Protein AF-A0A8C5NWD1-F1 (afdb_monomer)

Nearest PDB structures (foldseek):
  6z9u-assembly1_D  TM=9.602E-01  e=9.120E-19  Homo sapiens
  8hmz-assembly1_D  TM=9.734E-01  e=2.156E-18  Homo sapiens
  2gw6-assembly1_B  TM=8.813E-01  e=3.128E-16  Homo sapiens
  7zrz-assembly1_DP1  TM=9.410E-01  e=2.171E-14  Homo sapiens

Secondary structure (DSSP, 8-state):
---PPP------------GGGHHHHH-HHHHHHHHT--S-HHHHHHHHHHHHIIIIIS--SEEEEEEEGGGTEEEEEEESSTTSPPEEEEEEETT----HHHHHHHHHHHHHHH--SSS----EEEEEPTTS-EEE-

Radius of gyration: 18.84 Å; Cα contacts (8 Å, |Δi|>4): 189; chains: 1; bounding box: 66×31×55 Å

Solvent-accessible surface area (backbone atoms only — not comparable to full-atom values): 8343 Å² total; per-residue (Å²): 137,83,85,84,84,82,88,86,86,82,85,78,90,69,81,77,78,54,85,87,54,50,62,54,81,67,32,69,69,47,52,56,51,56,71,47,62,32,87,42,71,66,42,41,53,46,35,44,54,48,49,48,43,40,48,71,73,66,52,31,67,44,79,44,81,43,59,37,56,95,73,43,36,47,36,39,40,26,24,61,50,88,91,55,71,77,44,41,36,38,49,37,51,70,86,60,84,84,45,74,67,55,52,52,52,48,50,56,47,50,40,63,74,70,70,42,91,83,59,82,91,73,65,36,39,34,34,33,42,97,87,70,50,74,48,77,88

pLDDT: mean 81.0, std 17.09, range [35.69, 95.56]

InterPro domains:
  IPR011856 tRNA endonuclease-like domain superfamily [G3DSA:3.40.1350.10] (26-136)
  IPR018593 tRNA-splicing endonuclease subunit Sen15 [PF09631] (49-135)
  IPR036167 tRNA intron endonuclease, catalytic domain-like superfamily [SSF53032] (21-135)

Sequence (137 aa):
RGSEPGGVRGGGHAHTWAPEDVWMGTHPKYLEMMELDIGDATQVYIAFLVYLDLMESKSWHEVNCVGIPELQLICLVGTEIEGEGLQTVVPTPVSASLSHNRIREILKASRKLLGDPDSPMSFTLAIVESDSTIVTS

Foldseek 3Di:
DDDDDDDDDDDDPPVPDDPVCVVLVVPPQLVVLVVLVLVDNVQSVLVVLVVCCLCPVLNAPDWDWHHDNVLSHIWIWGGRDPPDQIAIEGRDEPPDDDDPVNLVVVLVVVCVVSVDPPDPRDHWYFYQYPVRDTDID

Structure (mmCIF, N/CA/C/O backbone):
data_AF-A0A8C5NWD1-F1
#
_entry.id   AF-A0A8C5NWD1-F1
#
loop_
_atom_site.group_PDB
_atom_site.id
_atom_site.type_symbol
_atom_site.label_atom_id
_atom_site.label_alt_id
_atom_site.label_comp_id
_atom_site.label_asym_id
_atom_site.label_entity_id
_atom_site.label_seq_id
_atom_site.pdbx_PDB_ins_code
_atom_site.Cartn_x
_atom_site.Cartn_y
_atom_site.Cartn_z
_atom_site.occupancy
_atom_site.B_iso_or_equiv
_atom_site.auth_seq_id
_atom_site.auth_comp_id
_atom_site.auth_asym_id
_atom_site.auth_atom_id
_atom_site.pdbx_PDB_model_num
ATOM 1 N N . ARG A 1 1 ? 47.512 15.463 -37.722 1.00 43.28 1 ARG A N 1
ATOM 2 C CA . ARG A 1 1 ? 46.563 14.379 -38.081 1.00 43.28 1 ARG A CA 1
ATOM 3 C C . ARG A 1 1 ? 46.046 13.786 -36.776 1.00 43.28 1 ARG A C 1
ATOM 5 O O . ARG A 1 1 ? 46.885 13.478 -35.945 1.00 43.28 1 ARG A O 1
ATOM 12 N N . GLY A 1 2 ? 44.720 13.678 -36.631 1.00 37.94 2 GLY A N 1
ATOM 13 C CA . GLY A 1 2 ? 43.989 13.326 -35.400 1.00 37.94 2 GLY A CA 1
ATOM 14 C C . GLY A 1 2 ? 43.475 14.608 -34.740 1.00 37.94 2 GLY A C 1
ATOM 15 O O . GLY A 1 2 ? 44.288 15.311 -34.166 1.00 37.94 2 GLY A O 1
ATOM 16 N N . SER A 1 3 ? 42.254 15.122 -34.927 1.00 36.50 3 SER A N 1
ATOM 17 C CA . SER A 1 3 ? 40.912 14.553 -35.166 1.00 36.50 3 SER A CA 1
ATOM 18 C C . SER A 1 3 ? 40.367 13.765 -33.975 1.00 36.50 3 SER A C 1
ATOM 20 O O . SER A 1 3 ? 40.295 12.544 -34.028 1.00 36.50 3 SER A O 1
ATOM 22 N N . GLU A 1 4 ? 39.946 14.483 -32.935 1.00 42.28 4 GLU A N 1
ATOM 23 C CA . GLU A 1 4 ? 38.928 14.022 -31.986 1.00 42.28 4 GLU A CA 1
ATOM 24 C C . GLU A 1 4 ? 37.571 14.599 -32.419 1.00 42.28 4 GLU A C 1
ATOM 26 O O . GLU A 1 4 ? 37.462 15.819 -32.584 1.00 42.28 4 GLU A O 1
ATOM 31 N N . PRO A 1 5 ? 36.530 13.779 -32.638 1.00 51.22 5 PRO A N 1
ATOM 32 C CA . PRO A 1 5 ? 35.169 14.271 -32.708 1.00 51.22 5 PRO A CA 1
ATOM 33 C C . PRO A 1 5 ? 34.531 14.206 -31.319 1.00 51.22 5 PRO A C 1
ATOM 35 O O . PRO A 1 5 ? 34.573 13.188 -30.629 1.00 51.22 5 PRO A O 1
ATOM 38 N N . GLY A 1 6 ? 33.917 15.317 -30.931 1.00 40.69 6 GLY A N 1
ATOM 39 C CA . GLY A 1 6 ? 33.039 15.369 -29.779 1.00 40.69 6 GLY A CA 1
ATOM 40 C C . 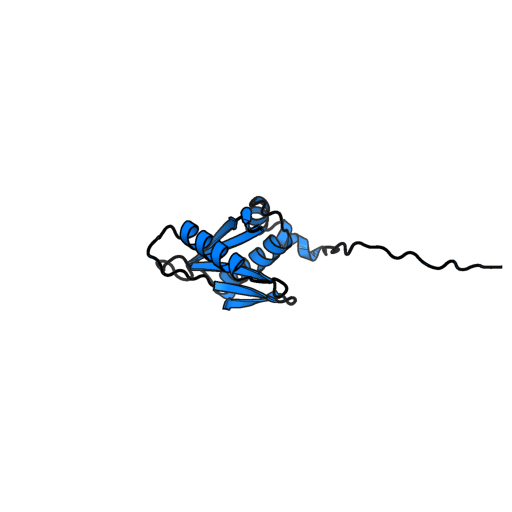GLY A 1 6 ? 31.696 14.678 -30.022 1.00 40.69 6 GLY A C 1
ATOM 41 O O . GLY A 1 6 ? 31.230 14.558 -31.153 1.00 40.69 6 GLY A O 1
ATOM 42 N N . GLY A 1 7 ? 31.065 14.340 -28.897 1.00 43.72 7 GLY A N 1
ATOM 43 C CA . GLY A 1 7 ? 29.620 14.363 -28.696 1.00 43.72 7 GLY A CA 1
ATOM 44 C C . GLY A 1 7 ? 28.830 13.147 -29.168 1.00 43.72 7 GLY A C 1
ATOM 45 O O . GLY A 1 7 ? 28.539 13.034 -30.348 1.00 43.72 7 GLY A O 1
ATOM 46 N N . VAL A 1 8 ? 28.293 12.380 -28.212 1.00 42.72 8 VAL A N 1
ATOM 47 C CA . VAL A 1 8 ? 26.863 12.033 -28.219 1.00 42.72 8 VAL A CA 1
ATOM 48 C C . VAL A 1 8 ? 26.308 12.058 -26.797 1.00 42.72 8 VAL A C 1
ATOM 50 O O . VAL A 1 8 ? 26.866 11.506 -25.855 1.00 42.72 8 VAL A O 1
ATOM 53 N N . ARG A 1 9 ? 25.194 12.772 -26.677 1.00 50.50 9 ARG A N 1
ATOM 54 C CA . ARG A 1 9 ? 24.318 12.927 -25.523 1.00 50.50 9 ARG A CA 1
ATOM 55 C C . ARG A 1 9 ? 23.120 12.009 -25.781 1.00 50.50 9 ARG A C 1
ATOM 57 O O . ARG A 1 9 ? 22.555 12.067 -26.868 1.00 50.50 9 ARG A O 1
ATOM 64 N N . GLY A 1 10 ? 22.736 11.201 -24.800 1.00 35.69 10 GLY A N 1
ATOM 65 C CA . GLY A 1 10 ? 21.569 10.308 -24.838 1.00 35.69 10 GLY A CA 1
ATOM 66 C C . GLY A 1 10 ? 21.858 9.121 -23.922 1.00 35.69 10 GLY A C 1
ATOM 67 O O . GLY A 1 10 ? 22.883 8.483 -24.082 1.00 35.69 10 GLY A O 1
ATOM 68 N N . GLY A 1 11 ? 21.108 8.838 -22.867 1.00 40.00 11 GLY A N 1
ATOM 69 C CA . GLY A 1 11 ? 19.662 8.923 -22.723 1.00 40.00 11 GLY A CA 1
ATOM 70 C C . GLY A 1 11 ? 19.215 7.515 -22.337 1.00 40.00 11 GLY A C 1
ATOM 71 O O . GLY A 1 11 ? 19.432 6.587 -23.106 1.00 40.00 11 GLY A O 1
ATOM 72 N N . GLY A 1 12 ? 18.655 7.366 -21.138 1.00 36.75 12 GLY A N 1
ATOM 73 C CA . GLY A 1 12 ? 18.236 6.079 -20.586 1.00 36.75 12 GLY A CA 1
ATOM 74 C C . GLY A 1 12 ? 19.018 5.735 -19.327 1.00 36.75 12 GLY A C 1
ATOM 75 O O . GLY A 1 12 ? 20.031 5.047 -19.382 1.00 36.75 12 GLY A O 1
ATOM 76 N N . HIS A 1 13 ? 18.537 6.228 -18.189 1.00 41.06 13 HIS A N 1
ATOM 77 C CA . HIS A 1 13 ? 18.897 5.713 -16.874 1.00 41.06 13 HIS A CA 1
ATOM 78 C C . HIS A 1 13 ? 18.297 4.299 -16.787 1.00 41.06 13 HIS A C 1
ATOM 80 O O . HIS A 1 13 ? 17.208 4.096 -16.259 1.00 41.06 13 HIS A O 1
ATOM 86 N N . ALA A 1 14 ? 18.947 3.332 -17.435 1.00 42.59 14 ALA A N 1
ATOM 87 C CA . ALA A 1 14 ? 18.714 1.934 -17.143 1.00 42.59 14 ALA A CA 1
ATOM 88 C C . ALA A 1 14 ? 19.232 1.753 -15.720 1.00 42.59 14 ALA A C 1
ATOM 90 O O . ALA A 1 14 ? 20.439 1.812 -15.487 1.00 42.59 14 ALA A O 1
ATOM 91 N N . HIS A 1 15 ? 18.316 1.645 -14.761 1.00 45.44 15 HIS A N 1
ATOM 92 C CA . HIS A 1 15 ? 18.650 1.135 -13.444 1.00 45.44 15 HIS A CA 1
ATOM 93 C C . HIS A 1 15 ? 19.277 -0.241 -13.688 1.00 45.44 15 HIS A C 1
ATOM 95 O O . HIS A 1 15 ? 18.585 -1.185 -14.057 1.00 45.44 15 HIS A O 1
ATOM 101 N N . THR A 1 16 ? 20.602 -0.329 -13.624 1.00 43.75 16 THR A N 1
ATOM 102 C CA . THR A 1 16 ? 21.328 -1.590 -13.753 1.00 43.75 16 THR A CA 1
ATOM 103 C C . THR A 1 16 ?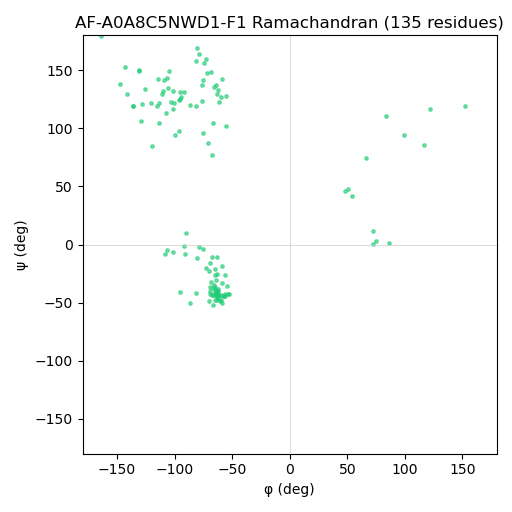 21.134 -2.315 -12.432 1.00 43.75 16 THR A C 1
ATOM 105 O O . THR A 1 16 ? 21.801 -1.987 -11.455 1.00 43.75 16 THR A O 1
ATOM 108 N N . TRP A 1 17 ? 20.152 -3.213 -12.383 1.00 52.81 17 TRP A N 1
ATOM 109 C CA . TRP A 1 17 ? 19.838 -4.004 -11.194 1.00 52.81 17 TRP A CA 1
ATOM 110 C C . TRP A 1 17 ? 21.049 -4.881 -10.874 1.00 52.81 17 TRP A C 1
ATOM 112 O O . TRP A 1 17 ? 21.615 -5.521 -11.770 1.00 52.81 17 TRP A O 1
ATOM 122 N N . ALA A 1 18 ? 21.504 -4.847 -9.626 1.00 47.75 18 ALA A N 1
ATOM 123 C CA . ALA A 1 18 ? 22.668 -5.601 -9.197 1.00 47.75 18 ALA A CA 1
ATOM 124 C C . ALA A 1 18 ? 22.264 -7.063 -8.908 1.00 47.75 18 ALA A C 1
ATOM 126 O O . ALA A 1 18 ? 21.101 -7.348 -8.632 1.00 47.75 18 ALA A O 1
ATOM 127 N N . PRO A 1 19 ? 23.199 -8.031 -8.939 1.00 46.97 19 PRO A N 1
ATOM 128 C CA . PRO A 1 19 ? 22.917 -9.436 -8.605 1.00 46.97 19 PRO A CA 1
ATOM 129 C C . PRO A 1 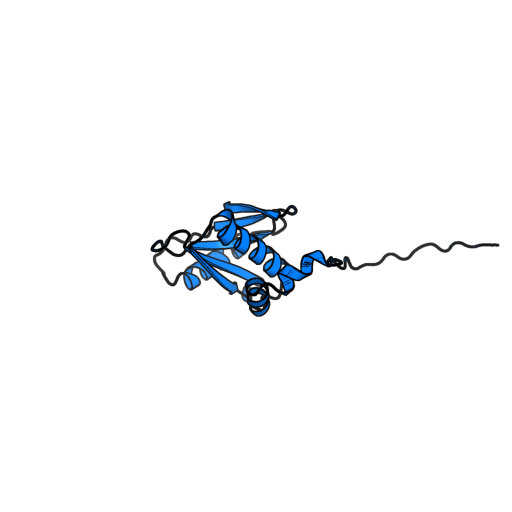19 ? 22.364 -9.651 -7.183 1.00 46.97 19 PRO A C 1
ATOM 131 O O . PRO A 1 19 ? 21.776 -10.687 -6.888 1.00 46.97 19 PRO A O 1
ATOM 134 N N . GLU A 1 20 ? 22.544 -8.669 -6.307 1.00 51.09 20 GLU A N 1
ATOM 135 C CA . GLU A 1 20 ? 21.982 -8.600 -4.960 1.00 51.09 20 GLU A CA 1
ATOM 136 C C . GLU A 1 20 ? 20.506 -8.154 -4.923 1.00 51.09 20 GLU A C 1
ATOM 138 O O . GLU A 1 20 ? 19.909 -8.217 -3.862 1.00 51.09 20 GLU A O 1
ATOM 143 N N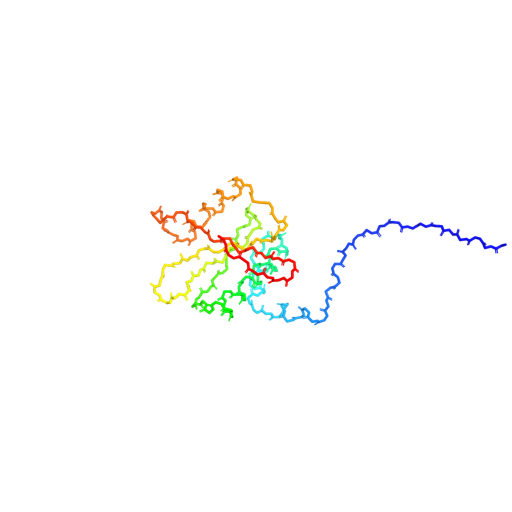 . ASP A 1 21 ? 19.874 -7.836 -6.061 1.00 56.84 21 ASP A N 1
ATOM 144 C CA . ASP A 1 21 ? 18.422 -7.593 -6.198 1.00 56.84 21 ASP A CA 1
ATOM 145 C C . ASP A 1 21 ? 17.628 -8.865 -6.578 1.00 56.84 21 ASP A C 1
ATOM 147 O O . ASP A 1 21 ? 16.401 -8.846 -6.704 1.00 56.84 21 ASP A O 1
ATOM 151 N N . VAL A 1 22 ? 18.311 -10.007 -6.755 1.00 66.25 22 VAL A N 1
ATOM 152 C CA . VAL A 1 22 ? 17.686 -11.287 -7.153 1.00 66.25 22 VAL A CA 1
ATOM 153 C C . VAL A 1 22 ? 16.709 -11.800 -6.094 1.00 66.25 22 VAL A C 1
ATOM 155 O O . VAL A 1 22 ? 15.717 -12.438 -6.441 1.00 66.25 22 VAL A O 1
ATOM 158 N N . TRP A 1 23 ? 16.942 -11.500 -4.812 1.00 77.50 23 TRP A N 1
ATOM 159 C CA . TRP A 1 23 ? 16.072 -11.981 -3.735 1.00 77.50 23 TRP A CA 1
ATOM 160 C C . TRP A 1 23 ? 14.650 -11.426 -3.864 1.00 77.50 23 TRP A C 1
ATOM 162 O O . TRP A 1 23 ? 13.705 -12.200 -3.714 1.00 77.50 23 TRP A O 1
ATOM 172 N N . MET A 1 24 ? 14.482 -10.148 -4.238 1.00 81.06 24 MET A N 1
ATOM 173 C CA . MET A 1 24 ? 13.160 -9.540 -4.443 1.00 81.06 24 MET A CA 1
ATOM 174 C C . MET A 1 24 ? 12.424 -10.225 -5.589 1.00 81.06 24 MET A C 1
ATOM 176 O O . MET A 1 24 ? 11.296 -10.672 -5.417 1.00 81.06 24 MET A O 1
ATOM 180 N N . GLY A 1 25 ? 13.104 -10.425 -6.722 1.00 77.50 25 GLY A N 1
ATOM 181 C CA . GLY A 1 25 ? 12.551 -11.127 -7.886 1.00 77.50 25 GLY A CA 1
ATOM 182 C C . GLY A 1 25 ? 12.204 -12.602 -7.639 1.00 77.50 25 GLY A C 1
ATOM 183 O O . GLY A 1 25 ? 11.543 -13.219 -8.469 1.00 77.50 25 GLY A O 1
ATOM 184 N N . THR A 1 26 ? 12.627 -13.171 -6.508 1.00 85.75 26 THR A N 1
ATOM 185 C CA . THR A 1 26 ? 12.250 -14.524 -6.063 1.00 85.75 26 THR A CA 1
ATOM 186 C C . THR A 1 26 ? 11.302 -14.531 -4.865 1.00 85.75 26 THR A C 1
ATOM 188 O O . THR A 1 26 ? 10.811 -15.593 -4.483 1.00 85.75 26 THR A O 1
ATOM 191 N N . HIS A 1 27 ? 11.042 -13.372 -4.254 1.00 88.81 27 HIS A N 1
ATOM 192 C CA . HIS A 1 27 ? 10.231 -13.284 -3.052 1.00 88.81 27 HIS A CA 1
ATOM 193 C C . HIS A 1 27 ? 8.744 -13.442 -3.413 1.00 88.81 27 HIS A C 1
ATOM 195 O O . HIS A 1 27 ? 8.226 -12.636 -4.192 1.00 88.81 27 HIS A O 1
ATOM 201 N N . PRO A 1 28 ? 8.010 -14.411 -2.824 1.00 90.69 28 PRO A N 1
ATOM 202 C CA . PRO A 1 28 ? 6.623 -14.693 -3.203 1.00 90.69 28 PRO A CA 1
ATOM 203 C C . PRO A 1 28 ? 5.717 -13.461 -3.151 1.00 90.69 28 PRO A C 1
ATOM 205 O O . PRO A 1 28 ? 4.960 -13.210 -4.081 1.00 90.69 28 PRO A O 1
ATOM 208 N N . LYS A 1 29 ? 5.857 -12.638 -2.102 1.00 91.81 29 LYS A N 1
ATOM 209 C CA . LYS A 1 29 ? 5.054 -11.418 -1.949 1.00 91.81 29 LYS A CA 1
ATOM 210 C C . LYS A 1 29 ? 5.386 -10.334 -2.984 1.00 91.81 29 LYS A C 1
ATOM 212 O O . LYS A 1 29 ? 4.496 -9.598 -3.389 1.00 91.81 29 LYS A O 1
ATOM 217 N N . TYR A 1 30 ? 6.641 -10.241 -3.431 1.00 91.44 30 TYR A N 1
ATOM 218 C CA . TYR A 1 30 ? 7.023 -9.277 -4.467 1.00 91.44 30 TYR A CA 1
ATOM 219 C C . TYR A 1 30 ? 6.414 -9.672 -5.816 1.00 91.44 30 TYR A C 1
ATOM 221 O O . TYR A 1 30 ? 5.856 -8.831 -6.514 1.00 91.44 30 TYR A O 1
ATOM 229 N N . LEU A 1 31 ? 6.445 -10.970 -6.142 1.00 91.44 31 LEU A N 1
ATOM 230 C CA . LEU A 1 31 ? 5.802 -11.512 -7.340 1.00 91.44 31 LEU A CA 1
ATOM 231 C C . LEU A 1 31 ? 4.281 -11.314 -7.309 1.00 91.44 31 LEU A C 1
ATOM 233 O O . LEU A 1 31 ? 3.721 -10.832 -8.287 1.00 91.44 31 LEU A O 1
ATOM 237 N N . GLU A 1 32 ? 3.631 -11.582 -6.174 1.00 92.25 32 GLU A N 1
ATOM 238 C CA . GLU A 1 32 ? 2.199 -11.310 -5.980 1.00 92.25 32 GLU A CA 1
ATOM 239 C C . GLU A 1 32 ? 1.867 -9.828 -6.233 1.00 92.25 32 GLU A C 1
ATOM 241 O O . GLU A 1 32 ? 0.914 -9.515 -6.941 1.00 92.25 32 GLU A O 1
ATOM 246 N N . MET A 1 33 ? 2.683 -8.898 -5.721 1.00 92.56 33 MET A N 1
ATOM 247 C CA . MET A 1 33 ? 2.499 -7.465 -5.976 1.00 92.56 33 MET A CA 1
ATOM 248 C C . MET A 1 33 ? 2.714 -7.082 -7.446 1.00 92.56 33 MET A C 1
ATOM 250 O O . MET A 1 33 ? 2.031 -6.187 -7.942 1.00 92.56 33 MET A O 1
ATOM 254 N N . MET A 1 34 ? 3.636 -7.741 -8.154 1.00 90.25 34 MET A N 1
ATOM 255 C CA . MET A 1 34 ? 3.812 -7.550 -9.598 1.00 90.25 34 MET A CA 1
ATOM 256 C C . MET A 1 34 ? 2.588 -8.021 -10.393 1.00 90.25 34 MET A C 1
ATOM 258 O O . MET A 1 34 ? 2.218 -7.380 -11.376 1.00 90.25 34 MET A O 1
ATOM 262 N N . GLU A 1 35 ? 1.940 -9.106 -9.964 1.00 90.94 35 GLU A N 1
ATOM 263 C CA . GLU A 1 35 ? 0.741 -9.661 -10.607 1.00 90.94 35 GLU A CA 1
ATOM 264 C C . GLU A 1 35 ? -0.503 -8.769 -10.456 1.00 90.94 35 GLU A C 1
ATOM 266 O O . GLU A 1 35 ? -1.454 -8.916 -11.222 1.00 90.94 35 GLU A O 1
ATOM 271 N N . LEU A 1 36 ? -0.490 -7.799 -9.530 1.00 89.00 36 LEU A N 1
ATOM 272 C CA . LEU A 1 36 ? -1.557 -6.797 -9.389 1.00 89.00 36 LEU A CA 1
ATOM 273 C C . LEU A 1 36 ? -1.640 -5.818 -10.578 1.00 89.00 36 LEU A C 1
ATOM 275 O O . LEU A 1 36 ? -2.601 -5.053 -10.654 1.00 89.00 36 LEU A O 1
ATOM 279 N N . ASP A 1 37 ? -0.642 -5.820 -11.471 1.00 84.50 37 ASP A N 1
ATOM 280 C CA . ASP A 1 37 ? -0.603 -5.089 -12.749 1.00 84.50 37 ASP A CA 1
ATOM 281 C C . ASP A 1 37 ? -1.017 -3.605 -12.657 1.00 84.50 37 ASP A C 1
ATOM 283 O O . ASP A 1 37 ? -1.784 -3.068 -13.455 1.00 84.50 37 ASP A O 1
ATOM 287 N N . ILE A 1 38 ? -0.491 -2.899 -11.652 1.00 85.62 38 ILE A N 1
ATOM 288 C CA . ILE A 1 38 ? -0.788 -1.474 -11.421 1.00 85.62 38 ILE A CA 1
ATOM 289 C C . ILE A 1 38 ? -0.076 -0.516 -12.397 1.00 85.62 38 ILE A C 1
ATOM 291 O O . ILE A 1 38 ? -0.292 0.694 -12.340 1.00 85.62 38 ILE A O 1
ATOM 295 N N . GLY A 1 39 ? 0.785 -1.029 -13.280 1.00 79.81 39 GLY A N 1
ATOM 296 C CA . GLY A 1 39 ? 1.478 -0.249 -14.311 1.00 79.81 39 GLY A CA 1
ATOM 297 C C . GLY A 1 39 ? 2.641 0.636 -13.833 1.00 79.81 39 GLY A C 1
ATOM 298 O O . GLY A 1 39 ? 3.226 1.338 -14.657 1.00 79.81 39 GLY A O 1
ATOM 299 N N . ASP A 1 40 ? 3.006 0.604 -12.545 1.00 85.25 40 ASP A N 1
ATOM 300 C CA . ASP A 1 40 ? 4.168 1.316 -11.989 1.00 85.25 40 ASP A CA 1
ATOM 301 C C . ASP A 1 40 ? 5.053 0.371 -11.156 1.00 85.25 40 ASP A C 1
ATOM 303 O O . ASP A 1 40 ? 4.729 0.004 -10.025 1.00 85.25 40 ASP A O 1
ATOM 307 N N . ALA A 1 41 ? 6.209 -0.005 -11.711 1.00 87.06 41 ALA A N 1
ATOM 308 C CA . ALA A 1 41 ? 7.187 -0.861 -11.034 1.00 87.06 41 ALA A CA 1
ATOM 309 C C . ALA A 1 41 ? 7.799 -0.197 -9.787 1.00 87.06 41 ALA A C 1
ATOM 311 O O . ALA A 1 41 ? 8.189 -0.890 -8.847 1.00 87.06 41 ALA A O 1
ATOM 312 N N . THR A 1 42 ? 7.846 1.140 -9.749 1.00 88.38 42 THR A N 1
ATOM 313 C CA . THR A 1 42 ? 8.291 1.887 -8.565 1.00 88.38 42 THR A CA 1
ATOM 314 C C . THR A 1 42 ? 7.337 1.628 -7.414 1.00 88.38 42 THR A C 1
ATOM 316 O O . THR A 1 42 ? 7.771 1.365 -6.302 1.00 88.38 42 THR A O 1
ATOM 319 N N . GLN A 1 43 ? 6.033 1.647 -7.674 1.00 89.81 43 GLN A N 1
ATOM 320 C CA . GLN A 1 43 ? 5.023 1.376 -6.656 1.00 89.81 43 GLN A CA 1
ATOM 321 C C . GLN A 1 43 ? 5.093 -0.053 -6.125 1.00 89.81 43 GLN A C 1
ATOM 323 O O . GLN A 1 43 ? 4.974 -0.238 -4.920 1.00 89.81 43 GLN A O 1
ATOM 328 N N . VAL A 1 44 ? 5.372 -1.044 -6.978 1.00 92.12 44 VAL A N 1
ATOM 329 C CA . VAL A 1 44 ? 5.623 -2.426 -6.529 1.00 92.12 44 VAL A CA 1
ATOM 330 C C . VAL A 1 44 ? 6.820 -2.483 -5.578 1.00 92.12 44 VAL A C 1
ATOM 332 O O . VAL A 1 44 ? 6.719 -3.048 -4.493 1.00 92.12 44 VAL A O 1
ATOM 335 N N . TYR A 1 45 ? 7.936 -1.849 -5.946 1.00 91.00 45 TYR A N 1
ATOM 336 C CA . TYR A 1 45 ? 9.126 -1.782 -5.096 1.00 91.00 45 TYR A CA 1
ATOM 337 C C . TYR A 1 45 ? 8.850 -1.082 -3.756 1.00 91.00 45 TYR A C 1
ATOM 339 O O . TYR A 1 45 ? 9.159 -1.616 -2.695 1.00 91.00 45 TYR A O 1
ATOM 347 N N . ILE A 1 46 ? 8.210 0.085 -3.795 1.00 93.44 46 ILE A N 1
ATOM 348 C CA . ILE A 1 46 ? 7.884 0.881 -2.608 1.00 93.44 46 ILE A CA 1
ATOM 349 C C . ILE A 1 46 ? 6.903 0.132 -1.696 1.00 93.44 46 ILE A C 1
ATOM 351 O O . ILE A 1 46 ? 7.111 0.085 -0.486 1.00 93.44 46 ILE A O 1
ATOM 355 N N . ALA A 1 47 ? 5.871 -0.503 -2.255 1.00 94.81 47 ALA A N 1
ATOM 356 C CA . ALA A 1 47 ? 4.933 -1.324 -1.495 1.00 94.81 47 ALA A CA 1
ATOM 357 C C . ALA A 1 47 ? 5.612 -2.526 -0.842 1.00 94.81 47 ALA A C 1
ATOM 359 O O . ALA A 1 47 ? 5.302 -2.856 0.302 1.00 94.81 47 ALA A O 1
ATOM 360 N N . PHE A 1 48 ? 6.566 -3.142 -1.534 1.00 94.44 48 PHE A N 1
ATOM 361 C CA . PHE A 1 48 ? 7.316 -4.261 -0.998 1.00 94.44 48 PHE A CA 1
ATOM 362 C C . PHE A 1 48 ? 8.207 -3.866 0.184 1.00 94.44 48 PHE A C 1
ATOM 364 O O . PHE A 1 48 ? 8.187 -4.550 1.204 1.00 94.44 48 PHE A O 1
ATOM 371 N N . LEU A 1 49 ? 8.912 -2.733 0.103 1.00 93.88 49 LEU A N 1
ATOM 372 C CA . LEU A 1 49 ? 9.689 -2.220 1.237 1.00 93.88 49 LEU A CA 1
ATOM 373 C C . LEU A 1 49 ? 8.804 -1.952 2.459 1.00 93.88 49 LEU A C 1
ATOM 375 O O . LEU A 1 49 ? 9.153 -2.341 3.572 1.00 93.88 49 LEU A O 1
ATOM 379 N N . VAL A 1 50 ? 7.633 -1.340 2.255 1.00 95.56 50 VAL A N 1
ATOM 380 C CA . VAL A 1 50 ? 6.684 -1.104 3.352 1.00 95.56 50 VAL A CA 1
ATOM 381 C C . VAL A 1 50 ? 6.156 -2.418 3.917 1.00 95.56 50 VAL A C 1
ATOM 383 O O . VAL A 1 50 ? 6.067 -2.552 5.130 1.00 95.56 50 VAL A O 1
ATOM 386 N N . TYR A 1 51 ? 5.853 -3.410 3.079 1.00 95.31 51 TYR A N 1
ATOM 387 C CA . TYR A 1 51 ? 5.449 -4.734 3.551 1.00 95.31 51 TYR A CA 1
ATOM 388 C C . TYR A 1 51 ? 6.505 -5.365 4.469 1.00 95.31 51 TYR A C 1
ATOM 390 O O . TYR A 1 51 ? 6.148 -5.882 5.527 1.00 95.31 51 TYR A O 1
ATOM 398 N N . LEU A 1 52 ? 7.790 -5.287 4.104 1.00 94.44 52 LEU A N 1
ATOM 399 C CA . LEU A 1 52 ? 8.874 -5.790 4.950 1.00 94.44 52 LEU A CA 1
ATOM 400 C C . LEU A 1 52 ? 8.957 -5.027 6.277 1.00 94.44 52 LEU A C 1
ATOM 402 O O . LEU A 1 52 ? 9.087 -5.656 7.318 1.00 94.44 52 LEU A O 1
ATOM 406 N N . ASP A 1 53 ? 8.798 -3.702 6.284 1.00 93.94 53 ASP A N 1
ATOM 407 C CA . ASP A 1 53 ? 8.746 -2.937 7.540 1.00 93.94 53 ASP A CA 1
ATOM 408 C C . ASP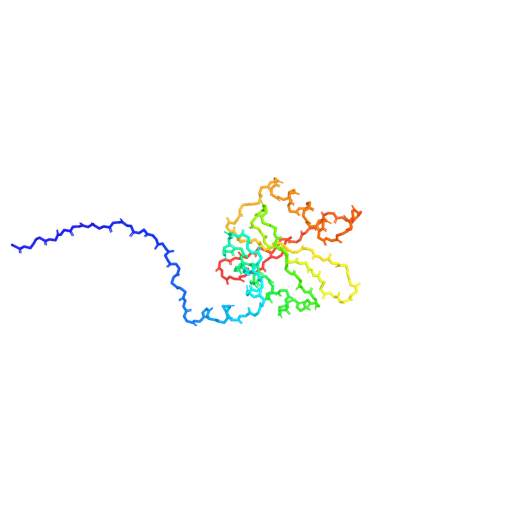 A 1 53 ? 7.564 -3.348 8.423 1.00 93.94 53 ASP A C 1
ATOM 410 O O . ASP A 1 53 ? 7.736 -3.572 9.620 1.00 93.94 53 ASP A O 1
ATOM 414 N N . LEU A 1 54 ? 6.370 -3.514 7.851 1.00 94.19 54 LEU A N 1
ATOM 415 C CA . LEU A 1 54 ? 5.199 -3.937 8.620 1.00 94.19 54 LEU A CA 1
ATOM 416 C C . LEU A 1 54 ? 5.398 -5.335 9.223 1.00 94.19 54 LEU A C 1
ATOM 418 O O . LEU A 1 54 ? 5.131 -5.531 10.407 1.00 94.19 54 LEU A O 1
ATOM 422 N N . MET A 1 55 ? 5.894 -6.292 8.437 1.00 93.56 55 MET A N 1
ATOM 423 C CA . MET A 1 55 ? 6.022 -7.687 8.867 1.00 93.56 55 MET A CA 1
ATOM 424 C C . MET A 1 55 ? 7.266 -7.958 9.721 1.00 93.56 55 MET A C 1
ATOM 426 O O . MET A 1 55 ? 7.179 -8.698 10.695 1.00 93.56 55 MET A O 1
ATOM 430 N N . GLU A 1 56 ? 8.423 -7.391 9.3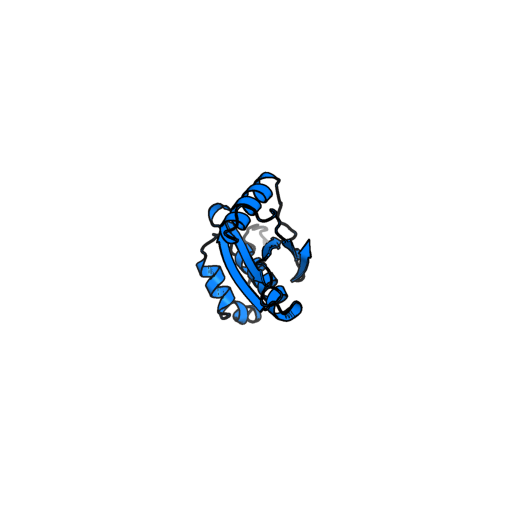80 1.00 92.31 56 GLU A N 1
ATOM 431 C CA . GLU A 1 56 ? 9.703 -7.713 10.029 1.00 92.31 56 GLU A CA 1
ATOM 432 C C . GLU A 1 56 ? 10.060 -6.731 11.148 1.00 92.31 56 GLU A C 1
ATOM 434 O O . GLU A 1 56 ? 10.530 -7.147 12.205 1.00 92.31 56 GLU A O 1
ATOM 439 N N . SER A 1 57 ? 9.830 -5.432 10.939 1.00 90.12 57 SER A N 1
ATOM 440 C CA . SER A 1 57 ? 10.177 -4.389 11.914 1.00 90.12 57 SER A CA 1
ATOM 441 C C . SER A 1 57 ? 9.046 -4.184 12.923 1.00 90.12 57 SER A C 1
ATOM 443 O O . SER A 1 57 ? 9.260 -4.259 14.134 1.00 90.12 57 SER A O 1
ATOM 445 N N . LYS A 1 58 ? 7.813 -4.007 12.435 1.00 90.19 58 LYS A N 1
ATOM 446 C CA . LYS A 1 58 ? 6.625 -3.766 13.270 1.00 90.19 58 LYS A CA 1
ATOM 447 C C . LYS A 1 58 ? 5.891 -5.040 13.679 1.00 90.19 58 LYS A C 1
ATOM 449 O O . LYS A 1 58 ? 5.018 -4.967 14.534 1.00 90.19 58 LYS A O 1
ATOM 454 N N . SER A 1 59 ? 6.267 -6.196 13.125 1.00 93.31 59 SER A N 1
ATOM 455 C CA . SER A 1 59 ? 5.710 -7.509 13.488 1.00 93.31 59 SER A CA 1
ATOM 456 C C . SER A 1 59 ? 4.180 -7.588 13.391 1.00 93.31 59 SER A C 1
ATOM 458 O O . SER A 1 59 ? 3.531 -8.155 14.269 1.00 93.31 59 SER A O 1
ATOM 460 N N . TRP A 1 60 ? 3.600 -7.014 12.333 1.00 94.62 60 TRP A N 1
ATOM 461 C CA . TRP A 1 60 ? 2.161 -7.088 12.079 1.00 94.62 60 TRP A CA 1
ATOM 462 C C . TRP A 1 60 ? 1.696 -8.539 11.947 1.00 94.62 60 TRP A C 1
ATOM 464 O O . TRP A 1 60 ? 2.385 -9.379 11.367 1.00 94.62 60 TRP A O 1
ATOM 474 N N . HIS A 1 61 ? 0.501 -8.822 12.464 1.00 93.44 61 HIS A N 1
ATOM 475 C CA . HIS A 1 61 ? -0.084 -10.157 12.421 1.00 93.44 61 HIS A CA 1
ATOM 476 C C . HIS A 1 61 ? -0.383 -10.617 10.989 1.00 93.44 61 HIS A C 1
ATOM 478 O O . HIS A 1 61 ? -0.033 -11.733 10.606 1.00 93.44 61 HIS A O 1
ATOM 484 N N . GLU A 1 62 ? -1.022 -9.759 10.192 1.00 93.25 62 GLU A N 1
ATOM 485 C CA . GLU A 1 62 ? -1.367 -10.066 8.805 1.00 93.25 62 GLU A CA 1
ATOM 486 C C . GLU A 1 62 ? -1.325 -8.804 7.945 1.00 93.25 62 GLU A C 1
ATOM 488 O O . GLU A 1 62 ? -1.830 -7.756 8.347 1.00 93.25 62 GLU A O 1
ATOM 493 N N . VAL A 1 63 ? -0.766 -8.918 6.736 1.00 94.56 63 VAL A N 1
ATOM 494 C CA . VAL A 1 63 ? -0.755 -7.851 5.730 1.00 94.56 63 VAL A CA 1
ATOM 495 C C . VAL A 1 63 ? -1.099 -8.420 4.354 1.00 94.56 63 VAL A C 1
ATOM 497 O O . VAL A 1 63 ? -0.374 -9.245 3.792 1.00 94.56 63 VAL A O 1
ATOM 500 N N . ASN A 1 64 ? -2.185 -7.914 3.780 1.00 93.00 64 ASN A N 1
ATOM 501 C CA . ASN A 1 64 ? -2.655 -8.210 2.433 1.00 93.00 64 ASN A CA 1
ATOM 502 C C . ASN A 1 64 ? -2.357 -7.044 1.485 1.00 93.00 64 ASN A C 1
ATOM 504 O O . ASN A 1 64 ? -2.320 -5.884 1.890 1.00 93.00 64 ASN A O 1
ATOM 508 N N . CYS A 1 65 ? -2.137 -7.350 0.209 1.00 93.38 65 CYS A N 1
ATOM 509 C CA . CYS A 1 65 ? -1.799 -6.361 -0.814 1.00 93.38 65 CYS A CA 1
ATOM 510 C C . CYS A 1 65 ? -2.959 -6.222 -1.789 1.00 93.38 65 CYS A C 1
ATOM 512 O O . CYS A 1 65 ? -3.443 -7.217 -2.321 1.00 93.38 65 CYS A O 1
ATOM 514 N N . VAL A 1 66 ? -3.396 -4.992 -2.043 1.00 92.81 66 VAL A N 1
ATOM 515 C CA . VAL A 1 66 ? -4.492 -4.724 -2.974 1.00 92.81 66 VAL A CA 1
ATOM 516 C C . VAL A 1 66 ? -4.070 -3.681 -3.992 1.00 92.81 66 VAL A C 1
ATOM 518 O O . VAL A 1 66 ? -3.715 -2.557 -3.641 1.00 92.81 66 VAL A O 1
ATOM 521 N N . GLY A 1 67 ? -4.125 -4.055 -5.268 1.00 92.50 67 GLY A N 1
ATOM 522 C CA . GLY A 1 67 ? -3.883 -3.144 -6.378 1.00 92.50 67 GLY A CA 1
ATOM 523 C C . GLY A 1 67 ? -5.087 -2.239 -6.611 1.00 92.50 67 GLY A C 1
ATOM 524 O O . GLY A 1 67 ? -6.230 -2.692 -6.598 1.00 92.50 67 GLY A O 1
ATOM 525 N N . ILE A 1 68 ? -4.823 -0.959 -6.855 1.00 90.56 68 ILE A N 1
ATOM 526 C CA . ILE A 1 68 ? -5.802 0.029 -7.310 1.00 90.56 68 ILE A CA 1
ATOM 527 C C . ILE A 1 68 ? -5.307 0.554 -8.663 1.00 90.56 68 ILE A C 1
ATOM 529 O O . ILE A 1 68 ? -4.604 1.575 -8.711 1.00 90.56 68 ILE A O 1
ATOM 533 N N . PRO A 1 69 ? -5.626 -0.142 -9.771 1.00 88.75 69 PRO A N 1
ATOM 534 C CA . PRO A 1 69 ? -5.129 0.209 -11.098 1.00 88.75 69 PRO A CA 1
ATOM 535 C C . PRO A 1 69 ? -5.520 1.628 -11.525 1.00 88.75 69 PRO A C 1
ATOM 537 O O . PRO A 1 69 ? -4.731 2.317 -12.167 1.00 88.75 69 PRO A O 1
ATOM 540 N N . GLU A 1 70 ? -6.695 2.119 -11.109 1.00 86.75 70 GLU A N 1
ATOM 541 C CA . GLU A 1 70 ? -7.174 3.467 -11.445 1.00 86.75 70 GLU A CA 1
ATOM 542 C C . GLU A 1 70 ? -6.284 4.574 -10.872 1.00 86.75 70 GLU A C 1
ATOM 544 O O . GLU A 1 70 ? -6.252 5.686 -11.400 1.00 86.75 70 GLU A O 1
ATOM 549 N N . LEU A 1 71 ? -5.574 4.278 -9.781 1.00 87.06 71 LEU A N 1
ATOM 550 C CA . LEU A 1 71 ? -4.650 5.201 -9.130 1.00 87.06 71 LEU A CA 1
ATOM 551 C C . LEU A 1 71 ? -3.183 4.838 -9.363 1.00 87.06 71 LEU A C 1
ATOM 553 O O . LEU A 1 71 ? -2.321 5.608 -8.928 1.00 87.06 71 LEU A O 1
ATOM 557 N N . GLN A 1 72 ? -2.916 3.709 -10.034 1.00 90.38 72 GLN A N 1
ATOM 558 C CA . GLN A 1 72 ? -1.588 3.110 -10.183 1.00 90.38 72 GLN A CA 1
ATOM 559 C C . GLN A 1 72 ? -0.892 2.975 -8.821 1.00 90.38 72 GLN A C 1
ATOM 561 O O . GLN A 1 72 ? 0.228 3.438 -8.630 1.00 90.38 72 GLN A O 1
ATOM 566 N N . LEU A 1 73 ? -1.613 2.447 -7.828 1.00 90.62 73 LEU A N 1
ATOM 567 C CA . LEU A 1 73 ? -1.146 2.315 -6.446 1.00 90.62 73 LEU A CA 1
ATOM 568 C C . LEU A 1 73 ? -1.402 0.900 -5.945 1.00 90.62 73 LEU A C 1
ATOM 570 O O . LEU A 1 73 ? -2.400 0.283 -6.309 1.00 90.62 73 LEU A O 1
ATOM 574 N N . ILE A 1 74 ? -0.550 0.431 -5.042 1.00 94.25 74 ILE A N 1
ATOM 575 C CA . ILE A 1 74 ? -0.833 -0.732 -4.198 1.00 94.25 74 ILE A CA 1
ATOM 576 C C . ILE A 1 74 ? -1.133 -0.210 -2.797 1.00 94.25 74 ILE A C 1
ATOM 578 O O . ILE A 1 74 ? -0.430 0.662 -2.303 1.00 94.25 74 ILE A O 1
ATOM 582 N N . CYS A 1 75 ? -2.179 -0.721 -2.160 1.00 93.75 75 CYS A N 1
ATOM 583 C CA . CYS A 1 75 ? -2.452 -0.505 -0.743 1.00 93.75 75 CYS A CA 1
ATOM 584 C C . CYS A 1 75 ? -2.139 -1.777 0.040 1.00 93.75 75 CYS A C 1
ATOM 586 O O . CYS A 1 75 ? -2.407 -2.884 -0.425 1.00 93.75 75 CYS A O 1
ATOM 588 N N . LEU A 1 76 ? -1.607 -1.602 1.243 1.00 94.81 76 LEU A N 1
ATOM 589 C CA . LEU A 1 76 ? -1.397 -2.672 2.206 1.00 94.81 76 LEU A CA 1
ATOM 590 C C . LEU A 1 76 ? -2.538 -2.606 3.219 1.00 94.81 76 LEU A C 1
ATOM 592 O O . LEU A 1 76 ? -2.750 -1.570 3.843 1.00 94.81 76 LEU A O 1
ATOM 596 N N . VAL A 1 77 ? -3.303 -3.681 3.353 1.00 93.06 77 VAL A N 1
ATOM 597 C CA . VAL A 1 77 ? -4.433 -3.767 4.282 1.00 93.06 77 VAL A CA 1
ATOM 598 C C . VAL A 1 77 ? -4.166 -4.910 5.235 1.00 93.06 77 VAL A C 1
ATOM 600 O O . VAL A 1 77 ? -3.973 -6.042 4.804 1.00 93.06 77 VAL A O 1
ATOM 603 N N . GLY A 1 78 ? -4.129 -4.624 6.526 1.00 92.06 78 GLY A N 1
ATOM 604 C CA . GLY A 1 78 ? -3.683 -5.605 7.501 1.00 92.06 78 GLY A CA 1
ATOM 605 C C . GLY A 1 78 ? -4.076 -5.250 8.916 1.00 92.06 78 GLY A C 1
ATOM 606 O O . GLY A 1 78 ? -4.694 -4.216 9.152 1.00 92.06 78 GLY A O 1
ATOM 607 N N . THR A 1 79 ? -3.704 -6.108 9.853 1.00 91.94 79 THR A N 1
ATOM 608 C CA . THR A 1 79 ? -3.879 -5.861 11.282 1.00 91.94 79 THR A CA 1
ATOM 609 C C . THR A 1 79 ? -2.545 -6.014 11.993 1.00 91.94 79 THR A C 1
ATOM 611 O O . THR A 1 79 ? -1.801 -6.964 11.744 1.00 91.94 79 THR A O 1
ATOM 614 N N . GLU A 1 80 ? -2.232 -5.056 12.862 1.00 90.31 80 GLU A N 1
ATOM 615 C CA . GLU A 1 80 ? -1.015 -5.087 13.670 1.00 90.31 80 GLU A CA 1
ATOM 616 C C . GLU A 1 80 ? -1.123 -6.187 14.729 1.00 90.31 80 GLU A C 1
ATOM 618 O O . GLU A 1 80 ? -0.251 -7.049 14.823 1.00 90.31 80 GLU A O 1
ATOM 623 N N . ILE A 1 81 ? -2.247 -6.216 15.449 1.00 90.44 81 ILE A N 1
ATOM 624 C CA . ILE A 1 81 ? -2.539 -7.189 16.503 1.00 90.44 81 ILE A CA 1
ATOM 625 C C . ILE A 1 81 ? -3.724 -8.065 16.079 1.00 90.44 81 ILE A C 1
ATOM 627 O O . ILE A 1 81 ? -4.679 -7.606 15.448 1.00 90.44 81 ILE A O 1
ATOM 631 N N . GLU A 1 82 ? -3.676 -9.352 16.420 1.00 88.56 82 GLU A N 1
ATOM 632 C CA . GLU A 1 82 ? -4.784 -10.279 16.176 1.00 88.56 82 GLU A CA 1
ATOM 633 C C . GLU A 1 82 ? -6.057 -9.804 16.899 1.00 88.56 82 GLU A C 1
ATOM 635 O O . GLU A 1 82 ? -6.051 -9.562 18.106 1.00 88.56 82 GLU A O 1
ATOM 640 N N . GLY A 1 83 ? -7.163 -9.681 16.160 1.00 80.19 83 GLY A N 1
ATOM 641 C CA . GLY A 1 83 ? -8.449 -9.233 16.704 1.00 80.19 83 GLY A CA 1
ATOM 642 C C . GLY A 1 83 ? -8.649 -7.714 16.743 1.00 80.19 83 GLY A C 1
ATOM 643 O O . GLY A 1 83 ? -9.715 -7.268 17.171 1.00 80.19 83 GLY A O 1
ATOM 644 N N . GLU A 1 84 ? -7.678 -6.924 16.277 1.00 84.06 84 GLU A N 1
ATOM 645 C CA . GLU A 1 84 ? -7.884 -5.502 15.996 1.00 84.06 84 GLU A CA 1
ATOM 646 C C . GLU A 1 84 ? -8.562 -5.268 14.636 1.00 84.06 84 GLU A C 1
ATOM 648 O O . GLU A 1 84 ? -8.766 -6.179 13.830 1.00 84.06 84 GLU A O 1
ATOM 653 N N . GLY A 1 85 ? -8.987 -4.023 14.407 1.00 83.06 85 GLY A N 1
ATOM 654 C CA . GLY A 1 85 ? -9.564 -3.613 13.133 1.00 83.06 85 GLY A CA 1
ATOM 655 C C . GLY A 1 85 ? -8.504 -3.535 12.036 1.00 83.06 85 GLY A C 1
ATOM 656 O O . GLY A 1 85 ? -7.361 -3.156 12.283 1.00 83.06 85 GLY A O 1
ATOM 657 N N . LEU A 1 86 ? -8.909 -3.838 10.802 1.00 88.19 86 LEU A N 1
ATOM 658 C CA . LEU A 1 86 ? -8.039 -3.685 9.641 1.00 88.19 86 LEU A CA 1
ATOM 659 C C . LEU A 1 86 ? -7.651 -2.214 9.441 1.00 88.19 86 LEU A C 1
ATOM 661 O O . LEU A 1 86 ? -8.492 -1.313 9.425 1.00 88.19 86 LEU A O 1
ATOM 665 N N . GLN A 1 87 ? -6.365 -1.996 9.218 1.00 89.94 87 GLN A N 1
ATOM 666 C CA . GLN A 1 87 ? -5.763 -0.712 8.906 1.00 89.94 87 GLN A CA 1
ATOM 667 C C . GLN A 1 87 ? -5.322 -0.700 7.443 1.00 89.94 87 GLN A C 1
ATOM 669 O O . GLN A 1 87 ? -4.833 -1.699 6.916 1.00 89.94 87 GLN A O 1
ATOM 674 N N . THR A 1 88 ? -5.490 0.444 6.775 1.00 92.12 88 THR A N 1
ATOM 675 C CA . THR A 1 88 ? -4.970 0.651 5.418 1.00 92.12 88 THR A CA 1
ATOM 676 C C . THR A 1 88 ? -3.712 1.504 5.474 1.00 92.12 88 THR A C 1
ATOM 678 O O . THR A 1 88 ? -3.749 2.643 5.939 1.00 92.12 88 THR A O 1
ATOM 681 N N . VAL A 1 89 ? -2.616 0.968 4.951 1.00 94.12 89 VAL A N 1
ATOM 682 C CA . VAL A 1 89 ? -1.332 1.643 4.788 1.00 94.12 89 VAL A CA 1
ATOM 683 C C . VAL A 1 89 ? -1.087 1.873 3.300 1.00 94.12 89 VAL A C 1
ATOM 685 O O . VAL A 1 89 ? -1.248 0.969 2.479 1.00 94.12 89 VAL A O 1
ATOM 688 N N . VAL A 1 90 ? -0.706 3.096 2.941 1.00 94.38 90 VAL A N 1
ATOM 689 C CA . VAL A 1 90 ? -0.486 3.519 1.555 1.00 94.38 90 VAL A CA 1
ATOM 690 C C . VAL A 1 90 ? 1.001 3.818 1.348 1.00 94.38 90 VAL A C 1
ATOM 692 O O . VAL A 1 90 ? 1.484 4.867 1.792 1.00 94.38 90 VAL A O 1
ATOM 695 N N . PRO A 1 91 ? 1.735 2.917 0.676 1.00 94.25 91 PRO A N 1
ATOM 696 C CA . PRO A 1 91 ? 3.129 3.112 0.305 1.00 94.25 91 PRO A CA 1
ATOM 697 C C . PRO A 1 91 ? 3.285 4.317 -0.623 1.00 94.25 91 PRO A C 1
ATOM 699 O O . PRO A 1 91 ? 2.668 4.405 -1.685 1.00 94.25 91 PRO A O 1
ATOM 702 N N . THR A 1 92 ? 4.109 5.276 -0.215 1.00 92.88 92 THR A N 1
ATOM 703 C CA . THR A 1 92 ? 4.304 6.530 -0.943 1.00 92.88 92 THR A CA 1
ATOM 704 C C . THR A 1 92 ? 5.792 6.856 -0.995 1.00 92.88 92 THR A C 1
ATOM 706 O O . THR A 1 92 ? 6.398 7.052 0.053 1.00 92.88 92 THR A O 1
ATOM 709 N N . PRO A 1 93 ? 6.425 6.952 -2.174 1.00 89.81 93 PRO A N 1
ATOM 710 C CA . PRO A 1 93 ? 7.810 7.400 -2.226 1.00 89.81 93 PRO A CA 1
ATOM 711 C C . PRO A 1 93 ? 7.895 8.879 -1.827 1.00 89.81 93 PRO A C 1
ATOM 713 O O . PRO A 1 93 ? 6.997 9.657 -2.146 1.00 89.81 93 PRO A O 1
ATOM 716 N N . VAL A 1 94 ? 8.998 9.303 -1.206 1.00 88.50 94 VAL A N 1
ATOM 717 C CA . VAL A 1 94 ? 9.222 10.711 -0.809 1.00 88.50 94 VAL A CA 1
ATOM 718 C C . VAL A 1 94 ? 9.113 11.702 -1.982 1.00 88.50 94 VAL A C 1
ATOM 720 O O . VAL A 1 94 ? 8.776 12.870 -1.806 1.00 88.50 94 VAL A O 1
ATOM 723 N N . SER A 1 95 ? 9.368 11.232 -3.203 1.00 84.69 95 SER A N 1
ATOM 724 C CA . SER A 1 95 ? 9.251 12.013 -4.436 1.00 84.69 95 SER A CA 1
ATOM 725 C C . SER A 1 95 ? 7.816 12.133 -4.967 1.00 84.69 95 SER A C 1
ATOM 727 O O . SER A 1 95 ? 7.577 12.925 -5.883 1.00 84.69 95 SER A O 1
ATOM 729 N N . ALA A 1 96 ? 6.854 11.368 -4.438 1.00 85.94 96 ALA A N 1
ATOM 730 C CA . ALA A 1 96 ? 5.471 11.419 -4.893 1.00 85.94 96 ALA A CA 1
ATOM 731 C C . ALA A 1 96 ? 4.750 12.671 -4.390 1.00 85.94 96 ALA A C 1
ATOM 733 O O . ALA A 1 96 ? 4.865 13.090 -3.240 1.00 85.94 96 ALA A O 1
ATOM 734 N N . SER A 1 97 ? 3.915 13.231 -5.264 1.00 84.56 97 SER A N 1
ATOM 735 C CA . SER A 1 97 ? 2.984 14.292 -4.896 1.00 84.56 97 SER A CA 1
ATOM 736 C C . SER A 1 97 ? 1.609 13.713 -4.557 1.00 84.56 97 SER A C 1
ATOM 738 O O . SER A 1 97 ? 0.973 13.020 -5.358 1.00 84.56 97 SER A O 1
ATOM 740 N N . LEU A 1 98 ? 1.124 14.035 -3.358 1.00 84.56 98 LEU A N 1
ATOM 741 C CA . LEU A 1 98 ? -0.220 13.703 -2.890 1.00 84.56 98 LEU A CA 1
ATOM 742 C C . LEU A 1 98 ? -1.129 14.923 -3.039 1.00 84.56 98 LEU A C 1
ATOM 744 O O . LEU A 1 98 ? -1.193 15.798 -2.181 1.00 84.56 98 LEU A O 1
ATOM 748 N N . SER A 1 99 ? -1.836 14.997 -4.166 1.00 88.44 99 SER A N 1
ATOM 749 C CA . SER A 1 99 ? -2.862 16.024 -4.360 1.00 88.44 99 SER A CA 1
ATOM 750 C C . SER A 1 99 ? -4.120 15.714 -3.541 1.00 88.44 99 SER A C 1
ATOM 752 O O . SER A 1 99 ? -4.429 14.551 -3.280 1.00 88.44 99 SER A O 1
ATOM 754 N N . HIS A 1 100 ? -4.919 16.738 -3.218 1.00 88.44 100 HIS A N 1
ATOM 755 C CA . HIS A 1 100 ? -6.217 16.550 -2.551 1.00 88.44 100 HIS A CA 1
ATOM 756 C C . HIS A 1 100 ? -7.142 15.578 -3.294 1.00 88.44 100 HIS A C 1
ATOM 758 O O . HIS A 1 100 ? -7.878 14.818 -2.668 1.00 88.44 100 HIS A O 1
ATOM 764 N N . ASN A 1 101 ? -7.109 15.590 -4.631 1.00 88.69 101 ASN A N 1
ATOM 765 C CA . ASN A 1 101 ? -7.889 14.650 -5.429 1.00 88.69 101 ASN A CA 1
ATOM 766 C C . ASN A 1 101 ? -7.372 13.221 -5.251 1.00 88.69 101 ASN A C 1
ATOM 768 O O . ASN A 1 101 ? -8.178 12.324 -5.037 1.00 88.69 101 ASN A O 1
ATOM 772 N N . ARG A 1 102 ? -6.048 13.013 -5.257 1.00 88.75 102 ARG A N 1
ATOM 773 C CA . ARG A 1 102 ? -5.461 11.684 -5.050 1.00 88.75 102 ARG A CA 1
ATOM 774 C C . ARG A 1 102 ? -5.765 11.146 -3.652 1.00 88.75 102 ARG A C 1
ATOM 776 O O . ARG A 1 102 ? -6.216 10.016 -3.540 1.00 88.75 102 ARG A O 1
ATOM 783 N N . ILE A 1 103 ? -5.635 11.979 -2.618 1.00 89.88 103 ILE A N 1
ATOM 784 C CA . ILE A 1 103 ? -6.007 11.630 -1.236 1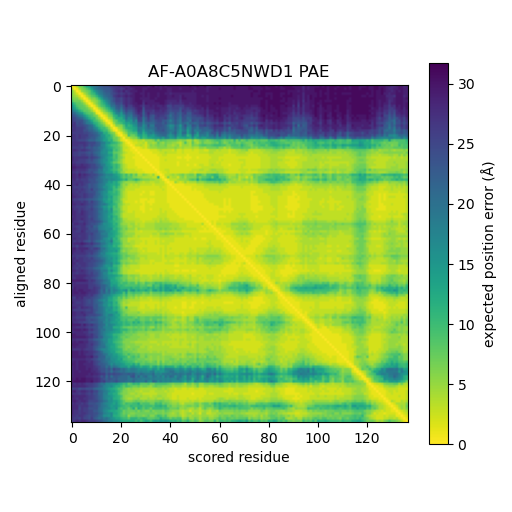.00 89.88 103 ILE A CA 1
ATOM 785 C C . ILE A 1 103 ? -7.484 11.224 -1.154 1.00 89.88 103 ILE A C 1
ATOM 787 O O . ILE A 1 103 ? -7.817 10.218 -0.538 1.00 89.88 103 ILE A O 1
ATOM 791 N N . ARG A 1 104 ? -8.384 11.971 -1.807 1.00 89.50 104 ARG A N 1
ATOM 792 C CA . ARG A 1 104 ? -9.817 11.645 -1.817 1.00 89.50 104 ARG A CA 1
ATOM 793 C C . ARG A 1 104 ? -10.100 10.298 -2.478 1.00 89.50 104 ARG A C 1
ATOM 795 O O . ARG A 1 104 ? -10.935 9.551 -1.975 1.00 89.50 104 ARG A O 1
ATOM 802 N N . GLU A 1 105 ? -9.455 9.999 -3.600 1.00 90.38 105 GLU A N 1
ATOM 803 C CA . GLU A 1 105 ? -9.648 8.711 -4.269 1.00 90.38 105 GLU A CA 1
ATOM 804 C C . GLU A 1 105 ? -9.052 7.552 -3.464 1.00 90.38 105 GLU A C 1
ATOM 806 O O . GLU A 1 105 ? -9.693 6.509 -3.364 1.00 90.38 105 GLU A O 1
ATOM 811 N N . ILE A 1 106 ? -7.907 7.761 -2.805 1.00 89.31 106 ILE A N 1
ATOM 812 C CA . ILE A 1 106 ? -7.333 6.796 -1.857 1.00 89.31 106 ILE A CA 1
ATOM 813 C C . ILE A 1 106 ? -8.327 6.521 -0.724 1.00 89.31 106 ILE A C 1
ATOM 815 O O . ILE A 1 106 ? -8.682 5.371 -0.514 1.00 89.31 106 ILE A O 1
ATOM 819 N N . LEU A 1 107 ? -8.878 7.552 -0.072 1.00 88.75 107 LEU A N 1
ATOM 820 C CA . LEU A 1 107 ? -9.879 7.386 0.995 1.00 88.75 107 LEU A CA 1
ATOM 821 C C . LEU A 1 107 ? -11.100 6.579 0.541 1.00 88.75 107 LEU A C 1
ATOM 823 O O . LEU A 1 107 ? -11.595 5.716 1.267 1.00 88.75 107 LEU A O 1
ATOM 827 N N . LYS A 1 108 ? -11.595 6.851 -0.672 1.00 87.94 108 LYS A N 1
ATOM 828 C CA . LYS A 1 108 ? -12.706 6.091 -1.255 1.00 87.94 108 LYS A CA 1
ATOM 829 C C . LYS A 1 108 ? -12.328 4.632 -1.487 1.00 87.94 108 LYS A C 1
ATOM 831 O O . LYS A 1 108 ? -13.170 3.765 -1.262 1.00 87.94 108 LYS A O 1
ATOM 836 N N . ALA A 1 109 ? -11.113 4.368 -1.961 1.00 87.38 109 ALA A N 1
ATOM 837 C CA . ALA A 1 109 ? -10.621 3.016 -2.158 1.00 87.38 109 ALA A CA 1
ATOM 838 C C . ALA A 1 109 ? -10.456 2.298 -0.813 1.00 87.38 109 ALA A C 1
ATOM 840 O O . ALA A 1 109 ? -11.080 1.262 -0.630 1.00 87.38 109 ALA A O 1
ATOM 841 N N . SER A 1 110 ? -9.759 2.888 0.162 1.00 84.88 110 SER A N 1
ATOM 842 C CA . SER A 1 110 ? -9.578 2.333 1.512 1.00 84.88 110 SER A CA 1
ATOM 843 C C . SER A 1 110 ? -10.908 1.959 2.167 1.00 84.88 110 SER A C 1
ATOM 845 O O . SER A 1 110 ? -11.042 0.868 2.707 1.00 84.88 110 SER A O 1
ATOM 847 N N . ARG A 1 111 ? -11.942 2.803 2.036 1.00 83.88 111 ARG A N 1
ATOM 848 C CA . ARG A 1 111 ? -13.291 2.496 2.546 1.00 83.88 111 ARG A CA 1
ATOM 849 C C . ARG A 1 111 ? -13.917 1.270 1.877 1.00 83.88 111 ARG A C 1
ATOM 851 O O . ARG A 1 111 ? -14.564 0.473 2.546 1.00 83.88 111 ARG A O 1
ATOM 858 N N . LYS A 1 112 ? -13.733 1.104 0.563 1.00 83.75 112 LYS A N 1
ATOM 859 C CA . LYS A 1 112 ? -14.189 -0.101 -0.150 1.00 83.75 112 LYS A CA 1
ATOM 860 C C . LYS A 1 112 ? -13.414 -1.342 0.292 1.00 83.75 112 LYS A C 1
ATOM 862 O O . LYS A 1 112 ? -14.018 -2.402 0.386 1.00 83.75 112 LYS A O 1
ATOM 867 N N . LEU A 1 113 ? -12.114 -1.200 0.557 1.00 81.94 113 LEU A N 1
ATOM 868 C CA . LEU A 1 113 ? -11.249 -2.295 1.001 1.00 81.94 113 LEU A CA 1
ATOM 869 C C . LEU A 1 113 ? -11.584 -2.755 2.421 1.00 81.94 113 LEU A C 1
ATOM 871 O O . LEU A 1 113 ? -11.619 -3.952 2.677 1.00 81.94 113 LEU A O 1
ATOM 875 N N . LEU A 1 114 ? -11.876 -1.814 3.321 1.00 79.44 114 LEU A N 1
ATOM 876 C CA . LEU A 1 114 ? -12.263 -2.111 4.699 1.00 79.44 114 LEU A CA 1
ATOM 877 C C . LEU A 1 114 ? -13.690 -2.681 4.804 1.00 79.44 114 LEU A C 1
ATOM 879 O O . LEU A 1 114 ? -14.033 -3.309 5.799 1.00 79.44 114 LEU A O 1
ATOM 883 N N . GLY A 1 115 ? -14.532 -2.467 3.787 1.00 73.56 115 GLY A N 1
ATOM 884 C CA . GLY A 1 115 ? -15.893 -3.009 3.722 1.00 73.56 115 GLY A CA 1
ATOM 885 C C . GLY A 1 115 ? -16.894 -2.355 4.681 1.00 73.56 115 GLY A C 1
ATOM 886 O O . GLY A 1 115 ? -18.067 -2.727 4.668 1.00 73.56 115 GLY A O 1
ATOM 887 N N . ASP A 1 116 ? -16.465 -1.368 5.470 1.00 68.88 116 ASP A N 1
ATOM 888 C CA . ASP A 1 116 ? -17.301 -0.669 6.442 1.00 68.88 116 ASP A CA 1
ATOM 889 C C . ASP A 1 116 ? -17.623 0.763 5.969 1.00 68.88 116 ASP A C 1
ATOM 891 O O . ASP A 1 116 ? -16.729 1.614 5.865 1.00 68.88 116 ASP A O 1
ATOM 895 N N . PRO A 1 117 ? -18.897 1.070 5.658 1.00 66.12 117 PRO A N 1
ATOM 896 C CA . PRO A 1 117 ? -19.304 2.416 5.307 1.00 66.12 117 PRO A CA 1
ATOM 897 C C . PRO A 1 117 ? -19.266 3.390 6.497 1.00 66.12 117 PRO A C 1
ATOM 899 O O . PRO A 1 117 ? -19.154 4.585 6.240 1.00 66.12 117 PRO A O 1
ATOM 902 N N . ASP A 1 118 ? -19.334 2.941 7.745 1.00 64.31 118 ASP A N 1
ATOM 903 C CA . ASP A 1 118 ? -19.436 3.816 8.920 1.00 64.31 118 ASP A CA 1
ATOM 904 C C . ASP A 1 118 ? -18.101 3.990 9.667 1.00 64.31 118 ASP A C 1
ATOM 906 O O . ASP A 1 118 ? -17.992 4.840 10.555 1.00 64.31 118 ASP A O 1
ATOM 910 N N . SER A 1 119 ? -17.061 3.252 9.262 1.00 62.53 119 SER A N 1
ATOM 911 C CA . SER A 1 119 ? -15.708 3.400 9.803 1.00 62.53 119 SER A CA 1
ATOM 912 C C . SER A 1 119 ? -15.122 4.788 9.495 1.00 62.53 119 SER A C 1
ATOM 914 O O . SER A 1 119 ? -15.273 5.300 8.372 1.00 62.53 119 SER A O 1
ATOM 916 N N . PRO A 1 120 ? -14.444 5.432 10.469 1.00 61.56 120 PRO A N 1
ATOM 917 C CA . PRO A 1 120 ? -13.758 6.693 10.237 1.00 61.56 120 PRO A CA 1
ATOM 918 C C . PRO A 1 120 ? -12.763 6.558 9.079 1.00 61.56 120 PRO A C 1
ATOM 920 O O . PRO A 1 120 ? -11.923 5.666 9.034 1.00 61.56 120 PRO A O 1
ATOM 923 N N . MET A 1 121 ? -12.877 7.474 8.118 1.00 73.25 121 MET A N 1
ATOM 924 C CA . MET A 1 121 ? -12.047 7.511 6.916 1.00 73.25 121 MET A CA 1
ATOM 925 C C . MET A 1 121 ? -10.616 7.944 7.275 1.00 73.25 121 MET A C 1
ATOM 927 O O . MET A 1 121 ? -10.290 9.129 7.225 1.00 73.25 121 MET A O 1
ATOM 931 N N . SER A 1 122 ? -9.763 6.987 7.633 1.00 81.81 122 SER A N 1
ATOM 932 C CA . SER A 1 122 ? -8.324 7.189 7.796 1.00 81.81 122 SER A CA 1
ATOM 933 C C . SER A 1 122 ? -7.527 6.121 7.053 1.00 81.81 122 SER A C 1
ATOM 935 O O . SER A 1 122 ? -7.969 4.992 6.847 1.00 81.81 122 SER A O 1
ATOM 937 N N . PHE A 1 123 ? -6.338 6.511 6.620 1.00 88.06 123 PHE A N 1
ATOM 938 C CA . PHE A 1 123 ? -5.299 5.619 6.131 1.00 88.06 123 PHE A CA 1
ATOM 939 C C . PHE A 1 123 ? -3.965 6.185 6.601 1.00 88.06 123 PHE A C 1
ATOM 941 O O . PHE A 1 123 ? -3.841 7.398 6.785 1.00 88.06 123 PHE A O 1
ATOM 948 N N . THR A 1 124 ? -2.988 5.311 6.774 1.00 91.81 124 THR A N 1
ATOM 949 C CA . THR A 1 124 ? -1.634 5.692 7.166 1.00 91.81 124 THR A CA 1
ATOM 950 C C . THR A 1 124 ? -0.788 5.831 5.913 1.00 91.81 124 THR A C 1
ATOM 952 O O . THR A 1 124 ? -0.780 4.942 5.059 1.00 91.81 124 THR A O 1
ATOM 955 N N . LEU A 1 125 ? -0.058 6.932 5.782 1.00 91.81 125 LEU A N 1
ATOM 956 C CA . LEU A 1 125 ? 0.928 7.088 4.718 1.00 91.81 125 LEU A CA 1
ATOM 957 C C . LEU A 1 125 ? 2.248 6.491 5.178 1.00 91.81 125 LEU A C 1
ATOM 959 O O . LEU A 1 125 ? 2.817 6.963 6.153 1.00 91.81 125 LEU A O 1
ATOM 963 N N . ALA A 1 126 ? 2.754 5.490 4.463 1.00 94.19 126 ALA A N 1
ATOM 964 C CA . ALA A 1 126 ? 4.108 4.990 4.664 1.00 94.19 126 ALA A CA 1
ATOM 965 C C . ALA A 1 126 ? 5.029 5.653 3.640 1.00 94.19 126 ALA A C 1
ATOM 967 O O . ALA A 1 126 ? 5.067 5.263 2.470 1.00 94.19 126 ALA A O 1
ATOM 968 N N . ILE A 1 127 ? 5.717 6.703 4.078 1.00 91.81 127 ILE A N 1
ATOM 969 C CA . ILE A 1 127 ? 6.640 7.474 3.258 1.00 91.81 127 ILE A CA 1
ATOM 970 C C . ILE A 1 127 ? 7.969 6.732 3.209 1.00 91.81 127 ILE A C 1
ATOM 972 O O . ILE A 1 127 ? 8.595 6.526 4.245 1.00 91.81 127 ILE A O 1
ATOM 976 N N . VAL A 1 128 ? 8.386 6.344 2.008 1.00 91.19 128 VAL A N 1
ATOM 977 C CA . VAL A 1 128 ? 9.649 5.640 1.779 1.00 91.19 128 VAL A CA 1
ATOM 978 C C . VAL A 1 128 ? 10.682 6.623 1.247 1.00 91.19 128 VAL A C 1
ATOM 980 O O . VAL A 1 128 ? 10.515 7.206 0.166 1.00 91.19 128 VAL A O 1
ATOM 983 N N . GLU A 1 129 ? 11.735 6.828 2.027 1.00 89.06 129 GLU A N 1
ATOM 984 C CA . GLU A 1 129 ? 12.887 7.641 1.656 1.00 89.06 129 GLU A CA 1
ATOM 985 C C . GLU A 1 129 ? 13.836 6.882 0.719 1.00 89.06 129 GLU A C 1
ATOM 987 O O . GLU A 1 129 ? 13.783 5.660 0.572 1.00 89.06 129 GLU A O 1
ATOM 992 N N . SER A 1 130 ? 14.731 7.617 0.056 1.00 82.31 130 SER A N 1
ATOM 993 C CA . SER A 1 130 ? 15.680 7.045 -0.910 1.00 82.31 130 SER A CA 1
ATOM 994 C C . SER A 1 130 ? 16.691 6.078 -0.284 1.00 82.31 130 SER A C 1
ATOM 996 O O . SER A 1 130 ? 17.282 5.278 -1.003 1.00 82.31 130 SER A O 1
ATOM 998 N N . ASP A 1 131 ? 16.918 6.162 1.028 1.00 83.69 131 ASP A N 1
ATOM 999 C CA . ASP A 1 131 ? 17.777 5.248 1.788 1.00 83.69 131 ASP A CA 1
ATOM 1000 C C . ASP A 1 131 ? 17.011 4.039 2.357 1.00 83.69 131 ASP A C 1
ATOM 1002 O O . ASP A 1 131 ? 17.576 3.247 3.107 1.00 83.69 131 ASP A O 1
ATOM 1006 N N . SER A 1 132 ? 15.753 3.854 1.938 1.00 81.88 132 SER A N 1
ATOM 1007 C CA . SER A 1 132 ? 14.820 2.819 2.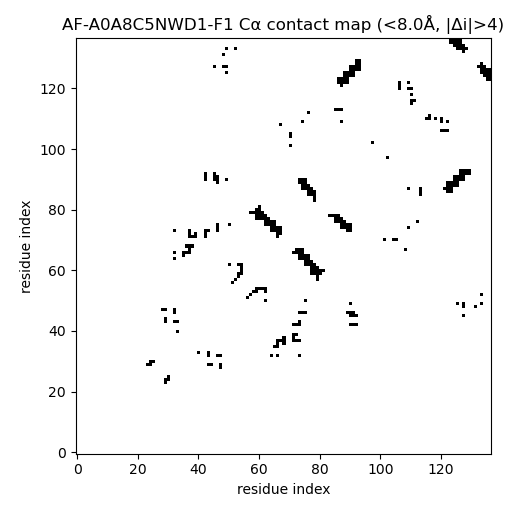406 1.00 81.88 132 SER A CA 1
ATOM 1008 C C . SER A 1 132 ? 14.278 3.033 3.823 1.00 81.88 132 SER A C 1
ATOM 1010 O O . SER A 1 132 ? 13.617 2.143 4.356 1.00 81.88 132 SER A O 1
ATOM 1012 N N . THR A 1 133 ? 14.487 4.208 4.425 1.00 87.50 133 THR A N 1
ATOM 1013 C CA . THR A 1 133 ? 13.813 4.582 5.675 1.00 87.50 133 THR A CA 1
ATOM 1014 C C . THR A 1 133 ? 12.311 4.734 5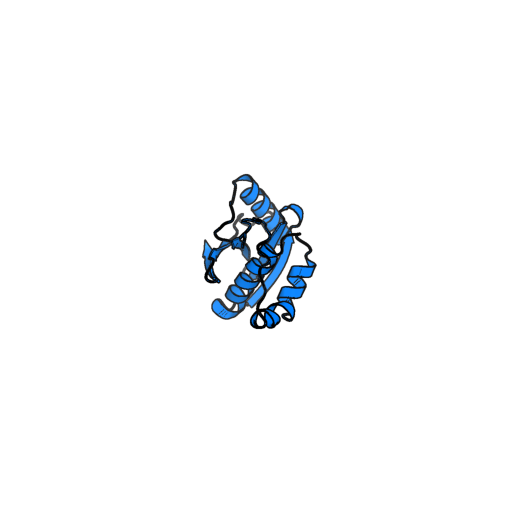.445 1.00 87.50 133 THR A C 1
ATOM 1016 O O . THR A 1 133 ? 11.880 5.345 4.464 1.00 87.50 133 THR A O 1
ATOM 1019 N N . ILE A 1 134 ? 11.506 4.191 6.361 1.00 89.50 134 ILE A N 1
ATOM 1020 C CA . ILE A 1 134 ? 10.043 4.222 6.282 1.00 89.50 134 ILE A CA 1
ATOM 1021 C C . ILE A 1 134 ? 9.486 5.050 7.438 1.00 89.50 134 ILE A C 1
ATOM 1023 O O . ILE A 1 134 ? 9.667 4.719 8.609 1.00 89.50 134 ILE A O 1
ATOM 1027 N N . VAL A 1 135 ? 8.776 6.125 7.099 1.00 87.50 135 VAL A N 1
ATOM 1028 C CA . VAL A 1 135 ? 8.113 7.023 8.053 1.00 87.50 135 VAL A CA 1
ATOM 1029 C C . VAL A 1 135 ? 6.605 6.904 7.883 1.00 87.50 135 VAL A C 1
ATOM 1031 O O . VAL A 1 135 ? 6.075 7.160 6.804 1.00 87.50 135 VAL A O 1
ATOM 1034 N N . THR A 1 136 ? 5.896 6.533 8.948 1.00 84.88 136 THR A N 1
ATOM 1035 C CA . THR A 1 136 ? 4.427 6.475 8.948 1.00 84.88 136 THR A CA 1
ATOM 1036 C C . THR A 1 136 ? 3.817 7.768 9.481 1.00 84.88 136 THR A C 1
ATOM 1038 O O . THR A 1 136 ? 4.173 8.191 10.582 1.00 84.88 136 THR A O 1
ATOM 1041 N N . SER A 1 137 ? 2.900 8.374 8.720 1.00 76.81 137 SER A N 1
ATOM 1042 C CA . SER A 1 137 ? 2.170 9.604 9.066 1.00 76.81 137 SER A CA 1
ATOM 1043 C C . SER A 1 137 ? 0.663 9.456 8.915 1.00 76.81 137 SER A C 1
ATOM 1045 O O . SER A 1 137 ? 0.215 8.596 8.122 1.00 76.81 137 SER A O 1
#

Mean predicted aligned error: 10.07 Å

Organism: Jaculus jaculus (NCBI:txid51337)